Protein AF-A0A5B6TF36-F1 (afdb_monomer_lite)

Radius of gyration: 14.03 Å; chains: 1; bounding box: 32×32×37 Å

Secondary structure (DSSP, 8-state):
-----HHHHHHHS--SS-------TTSSHHHHHHHHHHHHHHHSTT-EEEEEESSHHHHHHTHHHHHHHHHHH-HHHHHHEEEEETTTTEEEETTS-EEEEEE-SSTTGGG----SEEEETT-TT---

Sequence (128 aa):
MFETSVLYEANYNATAQVVVGQGGTSSGKTYNILQVLFTKLSERPRKVCTVLGQDITNLKAGALRDAVEIYDNTAMLQRLIKSYNKSDRIFTFNNGSIMEYKSYDGPQDAKSGKRDYLFVNEATGWST

Structure (mmCIF, N/CA/C/O backbone):
data_AF-A0A5B6TF36-F1
#
_entry.id   AF-A0A5B6TF36-F1
#
loop_
_atom_site.group_PDB
_atom_site.id
_atom_site.type_symbol
_atom_site.label_atom_id
_atom_site.label_alt_id
_atom_site.label_comp_id
_atom_site.label_asym_id
_atom_site.label_entity_id
_atom_site.label_seq_id
_atom_site.pdbx_PDB_ins_code
_atom_site.Cartn_x
_atom_site.Cartn_y
_atom_site.Cartn_z
_atom_site.occupancy
_atom_site.B_iso_or_equiv
_atom_site.auth_seq_id
_atom_site.auth_comp_id
_atom_site.auth_asym_id
_atom_site.auth_atom_id
_atom_site.pdbx_PDB_model_num
ATOM 1 N N . MET A 1 1 ? 2.836 -3.253 -15.409 1.00 68.44 1 MET A N 1
ATOM 2 C CA . MET A 1 1 ? 2.471 -2.239 -14.395 1.00 68.44 1 MET A CA 1
ATOM 3 C C . MET A 1 1 ? 3.716 -1.714 -13.694 1.00 68.44 1 MET A C 1
ATOM 5 O O . MET A 1 1 ? 3.886 -0.507 -13.683 1.00 68.44 1 MET A O 1
ATOM 9 N N . PHE A 1 2 ? 4.592 -2.592 -13.192 1.00 76.94 2 PHE A N 1
ATOM 10 C CA . PHE A 1 2 ? 5.877 -2.243 -12.569 1.00 76.94 2 PHE A CA 1
ATOM 11 C C . PHE A 1 2 ? 7.032 -3.009 -13.235 1.00 76.94 2 PHE A C 1
ATOM 13 O O . PHE A 1 2 ? 6.767 -4.021 -13.885 1.00 76.94 2 PHE A O 1
ATOM 20 N N . GLU A 1 3 ? 8.280 -2.562 -13.057 1.00 70.19 3 GLU A N 1
ATOM 21 C CA . GLU A 1 3 ? 9.448 -3.441 -13.218 1.00 70.19 3 GLU A CA 1
ATOM 22 C C . GLU A 1 3 ? 9.504 -4.383 -12.011 1.00 70.19 3 GLU A C 1
ATOM 24 O O . GLU A 1 3 ? 9.528 -3.937 -10.862 1.00 70.19 3 GLU A O 1
ATOM 29 N N . THR A 1 4 ? 9.430 -5.689 -12.260 1.00 75.00 4 THR A N 1
ATOM 30 C CA . THR A 1 4 ? 9.166 -6.694 -11.224 1.00 75.00 4 THR A CA 1
ATOM 31 C C . THR A 1 4 ? 10.428 -7.458 -10.847 1.00 75.00 4 THR A C 1
ATOM 33 O O . THR A 1 4 ? 11.165 -7.940 -11.705 1.00 75.00 4 THR A O 1
ATOM 36 N N . SER A 1 5 ? 10.662 -7.621 -9.545 1.00 77.94 5 SER A N 1
ATOM 37 C CA . SER A 1 5 ? 11.720 -8.497 -9.035 1.00 77.94 5 SER A CA 1
ATOM 38 C C . SER A 1 5 ? 11.236 -9.948 -8.886 1.00 77.94 5 SER A C 1
ATOM 40 O O . SER A 1 5 ? 10.036 -10.224 -8.872 1.00 77.94 5 SER A O 1
ATOM 42 N N . VAL A 1 6 ? 12.159 -1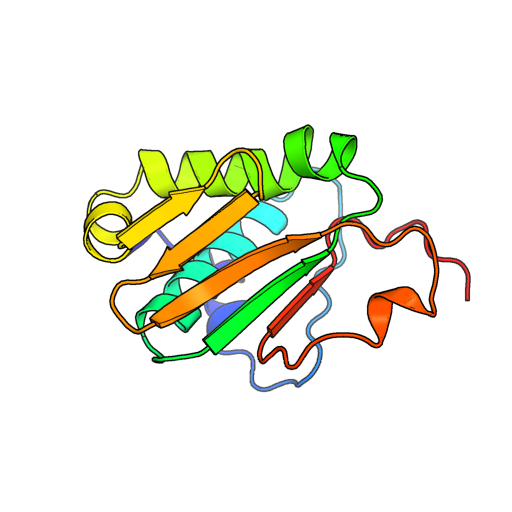0.891 -8.668 1.00 79.56 6 VAL A N 1
ATOM 43 C CA . VAL A 1 6 ? 11.815 -12.290 -8.325 1.00 79.56 6 VAL A CA 1
ATOM 44 C C . VAL A 1 6 ? 10.932 -12.363 -7.067 1.00 79.56 6 VAL A C 1
ATOM 46 O O . VAL A 1 6 ? 10.056 -13.219 -6.962 1.00 79.56 6 VAL A O 1
ATOM 49 N N . LEU A 1 7 ? 11.114 -11.429 -6.125 1.00 79.75 7 LEU A N 1
ATOM 50 C CA . LEU A 1 7 ? 10.290 -11.332 -4.919 1.00 79.75 7 LEU A CA 1
ATOM 51 C C . LEU A 1 7 ? 8.870 -10.853 -5.229 1.00 79.75 7 LEU A C 1
ATOM 53 O O . LEU A 1 7 ? 7.928 -11.312 -4.582 1.00 79.75 7 LEU A O 1
ATOM 57 N N . TYR A 1 8 ? 8.701 -9.955 -6.201 1.00 81.81 8 TYR A N 1
ATOM 58 C CA . TYR A 1 8 ? 7.377 -9.534 -6.655 1.00 81.81 8 TYR A CA 1
ATOM 59 C C . TYR A 1 8 ? 6.599 -10.739 -7.196 1.00 81.81 8 TYR A C 1
ATOM 61 O O . TYR A 1 8 ? 5.497 -11.016 -6.725 1.00 81.81 8 TYR A O 1
ATOM 69 N N . GLU A 1 9 ? 7.200 -11.502 -8.112 1.00 79.19 9 GLU A N 1
ATOM 70 C CA . GLU A 1 9 ? 6.558 -12.669 -8.731 1.00 79.19 9 GLU A CA 1
ATOM 71 C C . GLU A 1 9 ? 6.198 -13.745 -7.703 1.00 79.19 9 GLU A C 1
ATOM 73 O O . GLU A 1 9 ? 5.086 -14.275 -7.715 1.00 79.19 9 GLU A O 1
ATOM 78 N N . ALA A 1 10 ? 7.100 -14.033 -6.761 1.00 80.56 10 ALA A N 1
ATOM 79 C CA . ALA A 1 10 ? 6.846 -15.005 -5.702 1.00 80.56 10 ALA A CA 1
ATOM 80 C C . ALA A 1 10 ? 5.648 -14.608 -4.820 1.00 80.56 10 ALA A C 1
ATOM 82 O O . ALA A 1 10 ? 4.804 -15.447 -4.511 1.00 80.56 10 ALA A O 1
ATOM 83 N N . ASN A 1 11 ? 5.537 -13.329 -4.444 1.00 80.69 11 ASN A N 1
ATOM 84 C CA . ASN A 1 11 ? 4.430 -12.838 -3.616 1.00 80.69 11 ASN A CA 1
ATOM 85 C C . ASN A 1 11 ? 3.121 -12.697 -4.405 1.00 80.69 11 ASN A C 1
ATOM 87 O O . ASN A 1 11 ? 2.038 -12.947 -3.870 1.00 80.69 11 ASN A O 1
ATOM 91 N N . TYR A 1 12 ? 3.192 -12.304 -5.677 1.00 81.25 12 TYR A N 1
ATOM 92 C CA . TYR A 1 12 ? 2.014 -12.200 -6.532 1.00 81.25 12 TYR A CA 1
ATOM 93 C C . TYR A 1 12 ? 1.365 -13.573 -6.745 1.00 81.25 12 TYR A C 1
ATOM 95 O O . TYR A 1 12 ? 0.151 -13.708 -6.547 1.00 81.25 12 TYR A O 1
ATOM 103 N N . ASN A 1 13 ? 2.183 -14.587 -7.042 1.00 82.25 13 ASN A N 1
ATOM 104 C CA . ASN A 1 13 ? 1.751 -15.961 -7.309 1.00 82.25 13 ASN A CA 1
ATOM 105 C C . ASN A 1 13 ? 1.548 -16.811 -6.043 1.00 82.25 13 ASN A C 1
ATOM 107 O O . ASN A 1 13 ? 1.101 -17.954 -6.141 1.00 82.25 13 ASN A O 1
ATOM 111 N N . ALA A 1 14 ? 1.851 -16.281 -4.855 1.00 81.31 14 ALA A N 1
ATOM 112 C CA . ALA A 1 14 ? 1.648 -17.004 -3.609 1.00 81.31 14 ALA A CA 1
ATOM 113 C C . ALA A 1 14 ? 0.169 -17.381 -3.417 1.00 81.31 14 ALA A C 1
ATOM 115 O O . ALA A 1 14 ? -0.727 -16.532 -3.441 1.00 81.31 14 ALA A O 1
ATOM 116 N N . THR A 1 15 ? -0.067 -18.672 -3.189 1.00 78.62 15 THR A N 1
ATOM 117 C CA . THR A 1 15 ? -1.383 -19.250 -2.874 1.00 78.62 15 THR A CA 1
ATOM 118 C C . THR A 1 15 ? -1.577 -19.483 -1.376 1.00 78.62 15 THR A C 1
ATOM 120 O O . THR A 1 15 ? -2.687 -19.778 -0.933 1.00 78.62 15 THR A O 1
ATOM 123 N N . ALA A 1 16 ? -0.507 -19.343 -0.587 1.00 76.75 16 ALA A N 1
ATOM 124 C CA . ALA A 1 16 ? -0.551 -19.470 0.861 1.00 76.75 16 ALA A CA 1
ATOM 125 C C . ALA A 1 16 ? -1.407 -18.358 1.488 1.00 76.75 16 ALA A C 1
ATOM 127 O O . ALA A 1 16 ? -1.360 -17.204 1.065 1.00 76.75 16 ALA A O 1
ATOM 128 N N . GLN A 1 17 ? -2.158 -18.702 2.539 1.00 70.69 17 GLN A N 1
ATOM 129 C CA . GLN A 1 17 ? -2.960 -17.729 3.294 1.00 70.69 17 GLN A CA 1
ATOM 130 C C . GLN A 1 17 ? -2.097 -16.728 4.070 1.00 70.69 17 GLN A C 1
ATOM 132 O O . GLN A 1 17 ? -2.515 -15.596 4.297 1.00 70.69 17 GLN A O 1
ATOM 137 N N . VAL A 1 18 ? -0.896 -17.148 4.474 1.00 78.12 18 VAL A N 1
ATOM 138 C CA . VAL A 1 18 ? 0.080 -16.320 5.180 1.00 78.12 18 VAL A CA 1
ATOM 139 C C . VAL A 1 18 ? 1.417 -16.461 4.470 1.00 78.12 18 VAL A C 1
ATOM 141 O O . VAL A 1 18 ? 1.916 -17.571 4.292 1.00 78.12 18 VAL A O 1
ATOM 144 N N . VAL A 1 19 ? 1.994 -15.329 4.072 1.00 77.69 19 VAL A N 1
ATOM 145 C CA . VAL A 1 19 ? 3.326 -15.253 3.468 1.00 77.69 19 VAL A CA 1
ATOM 146 C C . VAL A 1 19 ? 4.196 -14.401 4.376 1.00 77.69 19 VAL A C 1
ATOM 148 O O . VAL A 1 19 ? 3.855 -13.258 4.675 1.00 77.69 19 VAL A O 1
ATOM 151 N N . VAL A 1 20 ? 5.312 -14.966 4.832 1.00 74.62 20 VAL A N 1
ATOM 152 C CA . VAL A 1 20 ? 6.244 -14.283 5.731 1.00 74.62 20 VAL A CA 1
ATOM 153 C C . VAL A 1 20 ? 7.534 -13.987 4.977 1.00 74.62 20 VAL A C 1
ATOM 155 O O . VAL A 1 20 ? 8.287 -14.891 4.627 1.00 74.62 20 VAL A O 1
ATOM 158 N N . GLY A 1 21 ? 7.808 -12.705 4.742 1.00 66.81 21 GLY A N 1
ATOM 159 C CA . GLY A 1 21 ? 9.056 -12.245 4.135 1.00 66.81 21 GLY A CA 1
ATOM 160 C C . GLY A 1 21 ? 10.097 -11.851 5.183 1.00 66.81 21 GLY A C 1
ATOM 161 O O . GLY A 1 21 ? 10.287 -10.663 5.422 1.00 66.81 21 GLY A O 1
ATOM 162 N N . GLN A 1 22 ? 10.801 -12.808 5.797 1.00 64.31 22 GLN A N 1
ATOM 163 C CA . GLN A 1 22 ? 11.880 -12.505 6.755 1.00 64.31 22 GLN A CA 1
ATOM 164 C C . GLN A 1 22 ? 13.223 -12.220 6.066 1.00 64.31 22 GLN A C 1
ATOM 166 O O . GLN A 1 22 ? 13.573 -12.825 5.053 1.00 64.31 22 GLN A O 1
ATOM 171 N N . GLY A 1 23 ? 13.979 -11.246 6.576 1.00 63.06 23 GLY A N 1
ATOM 172 C CA . GLY A 1 23 ? 15.388 -10.983 6.242 1.00 63.06 23 GLY A CA 1
ATOM 173 C C . GLY A 1 23 ? 15.787 -9.532 6.527 1.00 63.06 23 GLY A C 1
ATOM 174 O O . GLY A 1 23 ? 14.966 -8.769 7.018 1.00 63.06 23 GLY A O 1
ATOM 175 N N . GLY A 1 24 ? 17.036 -9.168 6.230 1.00 54.75 24 GLY A N 1
ATOM 176 C CA . GLY A 1 24 ? 17.637 -7.909 6.687 1.00 54.75 24 GLY A CA 1
ATOM 177 C C . GLY A 1 24 ? 16.914 -6.626 6.253 1.00 54.75 24 GLY A C 1
ATOM 178 O O . GLY A 1 24 ? 16.331 -6.550 5.161 1.00 54.75 24 GLY A O 1
ATOM 179 N N . THR A 1 25 ? 16.999 -5.616 7.122 1.00 52.31 25 THR A N 1
ATOM 180 C CA . THR A 1 25 ? 16.594 -4.224 6.890 1.0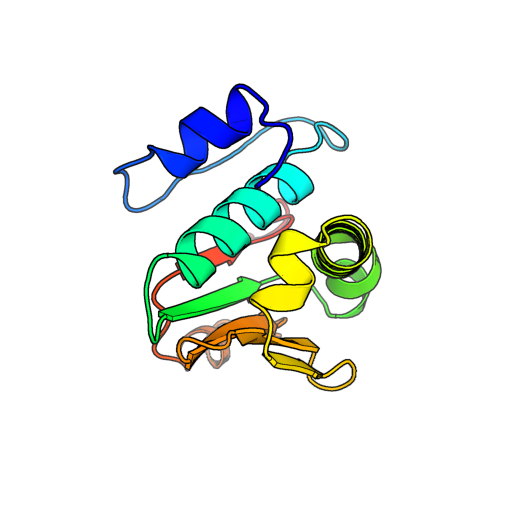0 52.31 25 THR A CA 1
ATOM 181 C C . THR A 1 25 ? 17.252 -3.722 5.598 1.00 52.31 25 THR A C 1
ATOM 183 O O . THR A 1 25 ? 18.451 -3.911 5.424 1.00 52.31 25 THR A O 1
ATOM 186 N N . SER A 1 26 ? 16.489 -3.104 4.685 1.00 53.31 26 SER A N 1
ATOM 187 C CA . SER A 1 26 ? 16.951 -2.586 3.371 1.00 53.31 26 SER A CA 1
ATOM 188 C C . SER A 1 26 ? 16.948 -3.550 2.163 1.00 53.31 26 SER A C 1
ATOM 190 O O . SER A 1 26 ? 17.523 -3.260 1.121 1.00 53.31 26 SER A O 1
ATOM 192 N N . SER A 1 27 ? 16.247 -4.685 2.226 1.00 59.25 27 SER A N 1
ATOM 193 C CA . SER A 1 27 ? 16.129 -5.611 1.075 1.00 59.25 27 SER A CA 1
ATOM 194 C C . SER A 1 27 ? 15.006 -5.271 0.070 1.00 59.25 27 SER A C 1
ATOM 196 O O . SER A 1 27 ? 14.659 -6.103 -0.766 1.00 59.25 27 SER A O 1
ATOM 198 N N . GLY A 1 28 ? 14.390 -4.082 0.152 1.00 73.06 28 GLY A N 1
ATOM 199 C CA . GLY A 1 28 ? 13.321 -3.645 -0.767 1.00 73.06 28 GLY A CA 1
ATOM 200 C C . GLY A 1 28 ? 12.005 -4.434 -0.660 1.00 73.06 28 GLY A C 1
ATOM 201 O O . GLY A 1 28 ? 11.148 -4.350 -1.539 1.00 73.06 28 GLY A O 1
ATOM 202 N N . LYS A 1 29 ? 11.827 -5.231 0.399 1.00 82.00 29 LYS A N 1
ATOM 203 C CA . LYS A 1 29 ? 10.679 -6.141 0.554 1.00 82.00 29 LYS A CA 1
ATOM 204 C C . LYS A 1 29 ? 9.358 -5.410 0.735 1.00 82.00 29 LYS A C 1
ATOM 206 O O . LYS A 1 29 ? 8.398 -5.757 0.057 1.00 82.00 29 LYS A O 1
ATOM 211 N N . THR A 1 30 ? 9.322 -4.400 1.606 1.00 86.25 30 THR A N 1
ATOM 212 C CA . THR A 1 30 ? 8.129 -3.570 1.836 1.00 86.25 30 THR A CA 1
ATOM 213 C C . THR A 1 30 ? 7.655 -2.949 0.527 1.00 86.25 30 THR A C 1
ATOM 215 O O . THR A 1 30 ? 6.505 -3.149 0.144 1.00 86.25 30 THR A O 1
ATOM 218 N N . TYR A 1 31 ? 8.567 -2.330 -0.224 1.00 88.88 31 TYR A N 1
ATOM 219 C CA . TYR A 1 31 ? 8.291 -1.768 -1.545 1.00 88.88 31 TYR A CA 1
ATOM 220 C C . TYR A 1 31 ? 7.698 -2.803 -2.518 1.00 88.88 31 TYR A C 1
ATOM 222 O O . TYR A 1 31 ? 6.639 -2.575 -3.102 1.00 88.88 31 TYR A O 1
ATOM 230 N N . ASN A 1 32 ? 8.316 -3.985 -2.639 1.00 88.62 32 ASN A N 1
ATOM 231 C CA . ASN A 1 32 ? 7.813 -5.053 -3.515 1.00 88.62 32 ASN A CA 1
ATOM 232 C C . ASN A 1 32 ? 6.429 -5.569 -3.084 1.00 88.62 32 ASN A C 1
ATOM 234 O O . ASN A 1 32 ? 5.558 -5.779 -3.927 1.00 88.62 32 ASN A O 1
ATOM 238 N N . ILE A 1 33 ? 6.197 -5.767 -1.783 1.00 90.06 33 ILE A N 1
ATOM 239 C CA . ILE A 1 33 ? 4.895 -6.212 -1.265 1.00 90.06 33 ILE A CA 1
ATOM 240 C C . ILE A 1 33 ? 3.822 -5.161 -1.566 1.00 90.06 33 ILE A C 1
ATOM 242 O O . ILE A 1 33 ? 2.735 -5.513 -2.021 1.00 90.06 33 ILE A O 1
ATOM 246 N N . LEU A 1 34 ? 4.128 -3.874 -1.385 1.00 92.81 34 LEU A N 1
ATOM 247 C CA . LEU A 1 34 ? 3.212 -2.783 -1.721 1.00 92.81 34 LEU A CA 1
ATOM 248 C C . LEU A 1 34 ? 2.858 -2.781 -3.212 1.00 92.81 34 LEU A C 1
ATOM 250 O O . LEU A 1 34 ? 1.676 -2.686 -3.541 1.00 92.81 34 LEU A O 1
ATOM 254 N N . GLN A 1 35 ? 3.833 -2.972 -4.107 1.00 92.88 35 GLN A N 1
ATOM 255 C CA . GLN A 1 35 ? 3.568 -3.126 -5.543 1.00 92.88 35 GLN A CA 1
ATOM 256 C C . GLN A 1 35 ? 2.609 -4.295 -5.819 1.00 92.88 35 GLN A C 1
ATOM 258 O O . GLN A 1 35 ? 1.631 -4.129 -6.548 1.00 92.88 35 GLN A O 1
ATOM 263 N N . VAL A 1 36 ? 2.832 -5.463 -5.204 1.00 92.00 36 VAL A N 1
ATOM 264 C CA . VAL A 1 36 ? 1.941 -6.630 -5.358 1.00 92.00 36 VAL A CA 1
ATOM 265 C C . VAL A 1 36 ? 0.522 -6.315 -4.883 1.00 92.00 36 VAL A C 1
ATOM 267 O O . VAL A 1 36 ? -0.449 -6.688 -5.546 1.00 92.00 36 VAL A O 1
ATOM 270 N N . LEU A 1 37 ? 0.378 -5.615 -3.757 1.00 93.56 37 LEU A N 1
ATOM 271 C CA . LEU A 1 37 ? -0.929 -5.233 -3.227 1.00 93.56 37 LEU A CA 1
ATOM 272 C C . LEU A 1 37 ? -1.637 -4.225 -4.142 1.00 93.56 37 LEU A C 1
ATOM 274 O O . LEU A 1 37 ? -2.820 -4.411 -4.429 1.00 93.56 37 LEU A O 1
ATOM 278 N N . PHE A 1 38 ? -0.931 -3.218 -4.667 1.00 95.19 38 PHE A N 1
ATOM 279 C CA . PHE A 1 38 ? -1.480 -2.294 -5.667 1.00 95.19 38 PHE A CA 1
ATOM 280 C C . PHE A 1 38 ? -1.995 -3.035 -6.903 1.00 95.19 38 PHE A C 1
ATOM 282 O O . PHE A 1 38 ? -3.110 -2.762 -7.361 1.00 95.19 38 PHE A O 1
ATOM 289 N N . THR A 1 39 ? -1.238 -4.011 -7.408 1.00 93.75 39 THR A N 1
ATOM 290 C CA . THR A 1 39 ? -1.665 -4.849 -8.534 1.00 93.75 39 THR A CA 1
ATOM 291 C C . THR A 1 39 ? -2.918 -5.649 -8.183 1.00 93.75 39 THR A C 1
ATOM 293 O O . THR A 1 39 ? -3.930 -5.544 -8.879 1.00 93.75 39 THR A O 1
ATOM 296 N N . LYS A 1 40 ? -2.914 -6.393 -7.067 1.00 92.94 40 LYS A N 1
ATOM 297 C CA . LYS A 1 40 ? -4.056 -7.241 -6.677 1.00 92.94 40 LYS A CA 1
ATOM 298 C C . LYS A 1 40 ? -5.337 -6.432 -6.474 1.00 92.94 40 LYS A C 1
ATOM 300 O O . LYS A 1 40 ? -6.402 -6.893 -6.889 1.00 92.94 40 LYS A O 1
ATOM 305 N N . LEU A 1 41 ? -5.240 -5.247 -5.867 1.00 94.81 41 LEU A N 1
ATOM 306 C CA . LEU A 1 41 ? -6.378 -4.347 -5.652 1.00 94.81 41 LEU A CA 1
ATOM 307 C C . LEU A 1 41 ? -6.869 -3.688 -6.939 1.00 94.81 41 LEU A C 1
ATOM 309 O O . LEU A 1 41 ? -8.062 -3.420 -7.048 1.00 94.81 41 LEU A O 1
ATOM 313 N N . SER A 1 42 ? -5.988 -3.461 -7.913 1.00 93.81 42 SER A N 1
ATOM 314 C CA . SER A 1 42 ? -6.368 -2.942 -9.232 1.00 93.81 42 SER A CA 1
ATOM 315 C C . SER A 1 42 ? -7.101 -3.989 -10.076 1.00 93.81 42 SER A C 1
ATOM 317 O O . SER A 1 42 ? -8.058 -3.661 -10.774 1.00 93.81 42 SER A O 1
ATOM 319 N N . GLU A 1 43 ? -6.692 -5.256 -9.990 1.00 93.38 43 GLU A N 1
ATOM 320 C CA . GLU A 1 43 ? -7.280 -6.370 -10.751 1.00 93.38 43 GLU A CA 1
ATOM 321 C C . GLU A 1 43 ? -8.618 -6.859 -10.188 1.00 93.38 43 GLU A C 1
ATOM 323 O O . GLU A 1 43 ? -9.481 -7.322 -10.934 1.00 93.38 43 GLU A O 1
ATOM 328 N N . ARG A 1 44 ? -8.789 -6.809 -8.862 1.00 92.00 44 ARG A N 1
ATOM 329 C CA . ARG A 1 44 ? -9.951 -7.382 -8.171 1.00 92.00 44 ARG A CA 1
ATOM 330 C C . ARG A 1 44 ? -10.819 -6.258 -7.609 1.00 92.00 44 ARG A C 1
ATOM 332 O O . ARG A 1 44 ? -10.325 -5.503 -6.777 1.00 92.00 44 ARG A O 1
ATOM 339 N N . PRO A 1 45 ? -12.095 -6.142 -8.015 1.00 93.00 45 PRO A N 1
ATOM 340 C CA . PRO A 1 45 ? -12.961 -5.062 -7.556 1.00 93.00 45 PRO A CA 1
ATOM 341 C C . PRO A 1 45 ? -13.407 -5.255 -6.103 1.00 93.00 45 PRO A C 1
ATOM 343 O O . PRO A 1 45 ? -13.603 -6.386 -5.650 1.00 93.00 45 PRO A O 1
ATOM 346 N N . ARG A 1 46 ? -13.673 -4.134 -5.419 1.00 93.38 46 ARG A N 1
ATOM 347 C CA . ARG A 1 46 ? -14.268 -4.077 -4.068 1.00 93.38 46 ARG A CA 1
ATOM 348 C C . ARG A 1 46 ? -13.491 -4.871 -3.010 1.00 93.38 46 ARG A C 1
ATOM 350 O O . ARG A 1 46 ? -14.093 -5.534 -2.167 1.00 93.38 46 ARG A O 1
ATOM 357 N N . LYS A 1 47 ? -12.161 -4.821 -3.072 1.00 95.12 47 LYS A N 1
ATOM 358 C CA . LYS A 1 47 ? -11.260 -5.444 -2.098 1.00 95.12 47 LYS A CA 1
ATOM 359 C C . LYS A 1 47 ? -10.744 -4.441 -1.087 1.00 95.12 47 LYS A C 1
ATOM 361 O O . LYS A 1 47 ? -10.434 -3.311 -1.448 1.00 95.12 47 LYS A O 1
ATOM 366 N N . VAL A 1 48 ? -10.615 -4.866 0.164 1.00 94.25 48 VAL A N 1
ATOM 367 C CA . VAL A 1 48 ? -10.051 -4.040 1.237 1.00 94.25 48 VAL A CA 1
ATOM 368 C C . VAL A 1 48 ? -8.709 -4.619 1.666 1.00 94.25 48 VAL A C 1
ATOM 370 O O . VAL A 1 48 ? -8.624 -5.777 2.079 1.00 94.25 48 VAL A O 1
ATOM 373 N N . CYS A 1 49 ? -7.658 -3.812 1.573 1.00 94.69 49 CYS A N 1
ATOM 374 C CA . CYS A 1 49 ? -6.332 -4.129 2.083 1.00 94.69 49 CYS A CA 1
ATOM 375 C C . CYS A 1 49 ? -5.980 -3.201 3.239 1.00 94.69 49 CYS A C 1
ATOM 377 O O . CYS A 1 49 ? -6.005 -1.981 3.080 1.00 94.69 49 CYS A O 1
ATOM 379 N N . THR A 1 50 ? -5.567 -3.781 4.361 1.00 93.44 50 THR A N 1
ATOM 380 C CA . THR A 1 50 ? -5.039 -3.028 5.499 1.00 93.44 50 THR A CA 1
ATOM 381 C C . THR A 1 50 ? -3.529 -3.224 5.581 1.00 93.44 50 THR A C 1
ATOM 383 O O . THR A 1 50 ? -3.051 -4.351 5.725 1.00 93.44 50 THR A O 1
ATOM 386 N N . VAL A 1 51 ? -2.782 -2.125 5.501 1.00 92.88 51 VAL A N 1
ATOM 387 C CA . VAL A 1 51 ? -1.355 -2.069 5.824 1.00 92.88 51 VAL A CA 1
ATOM 388 C C . VAL A 1 51 ? -1.229 -1.640 7.281 1.00 92.88 51 VAL A C 1
ATOM 390 O O . VAL A 1 51 ? -1.548 -0.507 7.642 1.00 92.88 51 VAL A O 1
ATOM 393 N N . LEU A 1 52 ? -0.809 -2.577 8.119 1.00 90.31 52 LEU A N 1
ATOM 394 C CA . LEU A 1 52 ? -0.640 -2.403 9.551 1.00 90.31 52 LEU A CA 1
ATOM 395 C C . LEU A 1 52 ? 0.829 -2.112 9.860 1.00 90.31 52 LEU A C 1
ATOM 397 O O . LEU A 1 52 ? 1.699 -2.866 9.435 1.00 90.31 52 LEU A O 1
ATOM 401 N N . GLY A 1 53 ? 1.105 -1.041 10.596 1.00 88.19 53 GLY A N 1
ATOM 402 C CA . GLY A 1 53 ? 2.440 -0.746 11.126 1.00 88.19 53 GLY A CA 1
ATOM 403 C C . GLY A 1 53 ? 2.416 -0.570 12.639 1.00 88.19 53 GLY A C 1
ATOM 404 O O . GLY A 1 53 ? 1.341 -0.470 13.231 1.00 88.19 53 GLY A O 1
ATOM 405 N N . GLN A 1 54 ? 3.603 -0.535 13.248 1.00 84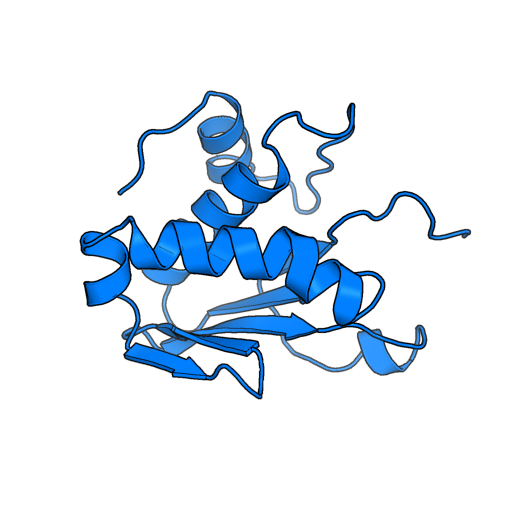.44 54 GLN A N 1
ATOM 406 C CA . GLN A 1 54 ? 3.764 -0.398 14.699 1.00 84.44 54 GLN A CA 1
ATOM 407 C C . GLN A 1 54 ? 3.125 0.890 15.229 1.00 84.44 54 GLN A C 1
ATOM 409 O O . GLN A 1 54 ? 2.368 0.854 16.191 1.00 84.44 54 GLN A O 1
ATOM 414 N N . ASP A 1 55 ? 3.394 2.014 14.569 1.00 87.19 55 ASP A N 1
ATOM 415 C CA . ASP A 1 55 ? 2.801 3.309 14.878 1.00 87.19 55 ASP A CA 1
ATOM 416 C C . ASP A 1 55 ? 2.671 4.165 13.604 1.00 87.19 55 ASP A C 1
ATOM 418 O O . ASP A 1 55 ? 3.194 3.837 12.531 1.00 87.19 55 ASP A O 1
ATOM 422 N N . ILE A 1 56 ? 1.945 5.280 13.707 1.00 88.12 56 ILE A N 1
ATOM 423 C CA . ILE A 1 56 ? 1.720 6.197 12.581 1.00 88.12 56 ILE A CA 1
ATOM 424 C C . ILE A 1 56 ? 3.022 6.839 12.080 1.00 88.12 56 ILE A C 1
ATOM 426 O O . ILE A 1 56 ? 3.128 7.145 10.889 1.00 88.12 56 ILE A O 1
ATOM 430 N N . THR A 1 57 ? 4.007 7.061 12.948 1.00 87.94 57 THR A N 1
ATOM 431 C CA . THR A 1 57 ? 5.292 7.674 12.584 1.00 87.94 57 THR A CA 1
ATOM 432 C C . THR A 1 57 ? 6.116 6.716 11.726 1.00 87.94 57 THR A C 1
ATOM 434 O O . THR A 1 57 ? 6.580 7.111 10.655 1.00 87.94 57 THR A O 1
ATOM 437 N N . ASN A 1 58 ? 6.216 5.447 12.125 1.00 86.00 58 ASN A N 1
ATOM 438 C CA . ASN A 1 58 ? 6.869 4.383 11.368 1.00 86.00 58 ASN A CA 1
ATOM 439 C C . ASN A 1 58 ? 6.168 4.147 10.024 1.00 86.00 58 ASN A C 1
ATOM 441 O O . ASN A 1 58 ? 6.828 4.103 8.987 1.00 86.00 58 ASN A O 1
ATOM 445 N N . LEU A 1 59 ? 4.830 4.121 10.002 1.00 89.44 59 LEU A N 1
ATOM 446 C CA . LEU A 1 59 ? 4.075 4.027 8.749 1.00 89.44 59 LEU A CA 1
ATOM 447 C C . LEU A 1 59 ? 4.398 5.171 7.791 1.00 89.44 59 LEU A C 1
ATOM 449 O O . LE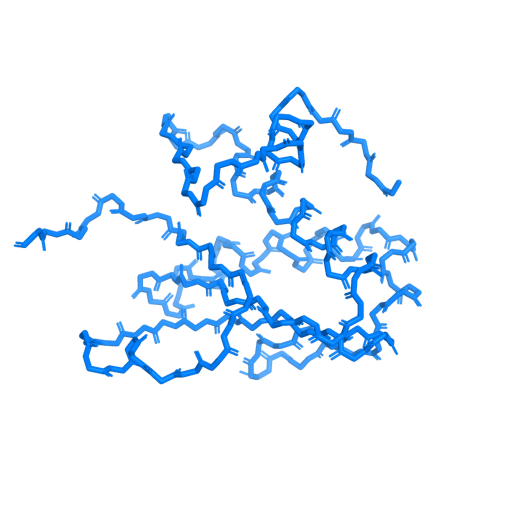U A 1 59 ? 4.640 4.924 6.613 1.00 89.44 59 LEU A O 1
ATOM 453 N N . LYS A 1 60 ? 4.415 6.415 8.285 1.00 89.06 60 LYS A N 1
ATOM 454 C CA . LYS A 1 60 ? 4.739 7.599 7.476 1.00 89.06 60 LYS A CA 1
ATOM 455 C C . LYS A 1 60 ? 6.171 7.577 6.951 1.00 89.06 60 LYS A C 1
ATOM 457 O O . LYS A 1 60 ? 6.391 8.066 5.849 1.00 89.06 60 LYS A O 1
ATOM 462 N N . ALA A 1 61 ? 7.120 7.063 7.729 1.00 87.31 61 ALA A N 1
ATOM 463 C CA . ALA A 1 61 ? 8.528 7.009 7.346 1.00 87.31 61 ALA A CA 1
ATOM 464 C C . ALA A 1 61 ? 8.852 5.839 6.402 1.00 87.31 61 ALA A C 1
ATOM 466 O O . ALA A 1 61 ? 9.734 5.990 5.560 1.00 87.31 61 ALA A O 1
ATOM 467 N N . GLY A 1 62 ? 8.138 4.717 6.534 1.00 88.62 62 GLY A N 1
ATOM 468 C CA . GLY A 1 62 ? 8.326 3.498 5.748 1.00 88.62 62 GLY A CA 1
ATOM 469 C C . GLY A 1 62 ? 7.187 3.259 4.760 1.00 88.62 62 GLY A C 1
ATOM 470 O O . GLY A 1 62 ? 7.110 3.899 3.715 1.00 88.62 62 GLY A O 1
ATOM 471 N N . ALA A 1 63 ? 6.274 2.341 5.094 1.00 91.56 63 ALA A N 1
ATOM 472 C CA . ALA A 1 63 ? 5.324 1.774 4.132 1.00 91.56 63 ALA A CA 1
ATOM 473 C C . ALA A 1 63 ? 4.438 2.802 3.398 1.00 91.56 63 ALA A C 1
ATOM 475 O O . ALA A 1 63 ? 4.106 2.603 2.231 1.00 91.56 63 ALA A O 1
ATOM 476 N N . LEU A 1 64 ? 4.030 3.895 4.050 1.00 93.00 64 LEU A N 1
ATOM 477 C CA . LEU A 1 64 ? 3.236 4.939 3.397 1.00 93.00 64 LEU A CA 1
ATOM 478 C C . LEU A 1 64 ? 4.086 5.791 2.452 1.00 93.00 64 LEU A C 1
ATOM 480 O O . LEU A 1 64 ? 3.604 6.164 1.385 1.00 93.00 64 LEU A O 1
ATOM 484 N N . ARG A 1 65 ? 5.332 6.099 2.830 1.00 92.31 65 ARG A N 1
ATOM 485 C CA . ARG A 1 65 ? 6.267 6.834 1.973 1.00 92.31 65 ARG A CA 1
ATOM 486 C C . ARG A 1 65 ? 6.546 6.048 0.700 1.00 92.31 65 ARG A C 1
ATOM 488 O O . ARG A 1 65 ? 6.359 6.593 -0.383 1.00 92.31 65 ARG A O 1
ATOM 495 N N . ASP A 1 66 ? 6.876 4.768 0.847 1.00 93.25 66 ASP A N 1
ATOM 496 C CA . ASP A 1 66 ? 7.109 3.857 -0.275 1.00 93.25 66 ASP A CA 1
ATOM 497 C C . ASP A 1 66 ? 5.873 3.767 -1.179 1.00 93.25 66 ASP A C 1
ATOM 499 O O . ASP A 1 66 ? 5.977 3.812 -2.400 1.00 93.25 66 ASP A O 1
ATOM 503 N N . ALA A 1 67 ? 4.674 3.684 -0.598 1.00 94.75 67 ALA A N 1
ATOM 504 C CA . ALA A 1 67 ? 3.441 3.594 -1.372 1.00 94.75 67 ALA A CA 1
ATOM 505 C C . ALA A 1 67 ? 3.116 4.865 -2.163 1.00 94.75 67 ALA A C 1
ATOM 507 O O . ALA A 1 67 ? 2.673 4.773 -3.308 1.00 94.75 67 ALA A O 1
ATOM 508 N N . VAL A 1 68 ? 3.334 6.040 -1.565 1.00 94.81 68 VAL A N 1
ATOM 509 C CA . VAL A 1 68 ? 3.194 7.324 -2.263 1.00 94.81 68 VAL A CA 1
ATOM 510 C C . VAL A 1 68 ? 4.227 7.426 -3.382 1.00 94.81 68 VAL A C 1
ATOM 512 O O . VAL A 1 68 ? 3.871 7.814 -4.487 1.00 94.81 68 VAL A O 1
ATOM 515 N N . GLU A 1 69 ? 5.465 6.998 -3.145 1.00 94.44 69 GLU A N 1
ATOM 516 C CA . GLU A 1 69 ? 6.507 6.970 -4.172 1.00 94.44 69 GLU A CA 1
ATOM 517 C C . GLU A 1 69 ? 6.154 6.029 -5.337 1.00 94.44 69 GLU A C 1
ATOM 519 O O . GLU A 1 69 ? 6.278 6.416 -6.499 1.00 94.44 69 GLU A O 1
ATOM 524 N N . ILE A 1 70 ? 5.659 4.816 -5.059 1.00 94.31 70 ILE A N 1
ATOM 525 C CA . ILE A 1 70 ? 5.167 3.880 -6.087 1.00 94.31 70 ILE A CA 1
ATOM 526 C C . ILE A 1 70 ? 4.045 4.527 -6.905 1.00 94.31 70 ILE A C 1
ATOM 528 O O . ILE A 1 70 ? 4.030 4.428 -8.135 1.00 94.31 70 ILE A O 1
ATOM 532 N N . TYR A 1 71 ? 3.101 5.180 -6.227 1.00 94.94 71 TYR A N 1
ATOM 533 C CA . TYR A 1 71 ? 1.982 5.874 -6.852 1.00 94.94 71 TYR A CA 1
ATOM 534 C C . TYR A 1 71 ? 2.430 7.028 -7.752 1.00 94.94 71 TYR A C 1
ATOM 536 O O . TYR A 1 71 ? 2.030 7.087 -8.917 1.00 94.94 71 TYR A O 1
ATOM 544 N N . ASP A 1 72 ? 3.282 7.914 -7.245 1.00 94.31 72 ASP A N 1
ATOM 545 C CA . ASP A 1 72 ? 3.740 9.103 -7.961 1.00 94.31 72 ASP A CA 1
ATOM 546 C C . ASP A 1 72 ? 4.600 8.735 -9.181 1.00 94.31 72 ASP A C 1
ATOM 548 O O . ASP A 1 72 ? 4.502 9.387 -10.222 1.00 94.31 72 ASP A O 1
ATOM 552 N N . ASN A 1 73 ? 5.362 7.640 -9.102 1.00 94.06 73 ASN A N 1
ATOM 553 C CA . ASN A 1 73 ? 6.221 7.171 -10.193 1.00 94.06 73 ASN A CA 1
ATOM 554 C C . ASN A 1 73 ? 5.518 6.252 -11.208 1.00 94.06 73 ASN A C 1
ATOM 556 O O . ASN A 1 73 ? 6.106 5.914 -12.236 1.00 94.06 73 ASN A O 1
ATOM 560 N N . THR A 1 74 ? 4.264 5.846 -10.973 1.00 93.69 74 THR A N 1
ATOM 561 C CA . THR A 1 74 ? 3.565 4.888 -11.847 1.00 93.69 74 THR A CA 1
ATOM 562 C C . THR A 1 74 ? 2.332 5.508 -12.498 1.00 93.69 74 THR A C 1
ATOM 564 O O . THR A 1 74 ? 1.217 5.423 -11.981 1.00 93.69 74 THR A O 1
ATOM 567 N N . ALA A 1 75 ? 2.493 6.035 -13.715 1.00 93.75 75 ALA A N 1
ATOM 568 C CA . ALA A 1 75 ? 1.403 6.654 -14.480 1.00 93.75 75 ALA A CA 1
ATOM 569 C C . ALA A 1 75 ? 0.179 5.732 -14.676 1.00 93.75 75 ALA A C 1
ATOM 571 O O . ALA A 1 75 ? -0.963 6.188 -14.688 1.00 93.75 75 ALA A O 1
ATOM 572 N N . MET A 1 76 ? 0.392 4.417 -14.812 1.00 93.25 76 MET A N 1
ATOM 573 C CA . MET A 1 76 ? -0.709 3.448 -14.898 1.00 93.25 76 MET A CA 1
ATOM 574 C C . MET A 1 76 ? -1.502 3.365 -13.589 1.00 93.25 76 MET A C 1
ATOM 576 O O . MET A 1 76 ? -2.728 3.296 -13.622 1.00 93.25 76 MET A O 1
ATOM 580 N N . LEU A 1 77 ? -0.818 3.398 -12.444 1.00 92.94 77 LEU A N 1
ATOM 581 C CA . LEU A 1 77 ? -1.449 3.324 -11.131 1.00 92.94 77 LEU A CA 1
ATOM 582 C C . LEU A 1 77 ? -2.253 4.596 -10.839 1.00 92.94 77 LEU A C 1
ATOM 584 O O . LEU A 1 77 ? -3.377 4.504 -10.353 1.00 92.94 77 LEU A O 1
ATOM 588 N N . GLN A 1 78 ? -1.745 5.760 -11.252 1.00 94.69 78 GLN A N 1
ATOM 589 C CA . GLN A 1 78 ? -2.475 7.032 -11.186 1.00 94.69 78 GLN A CA 1
ATOM 590 C C . GLN A 1 78 ? -3.815 6.996 -11.923 1.00 94.69 78 GLN A C 1
ATOM 592 O O . GLN A 1 78 ? -4.792 7.567 -11.455 1.00 94.69 78 GLN A O 1
ATOM 597 N N . ARG A 1 79 ? -3.899 6.279 -13.049 1.00 95.31 79 ARG A N 1
ATOM 598 C CA . ARG A 1 79 ? -5.159 6.108 -13.797 1.00 95.31 79 ARG A CA 1
ATOM 599 C C . ARG A 1 79 ? -6.133 5.137 -13.130 1.00 95.31 79 ARG A C 1
ATOM 601 O O . ARG A 1 79 ? -7.323 5.168 -13.430 1.00 95.31 79 ARG A O 1
ATOM 608 N N . LEU A 1 80 ? -5.641 4.240 -12.281 1.00 95.31 80 LEU A N 1
ATOM 609 C CA . LEU A 1 80 ? -6.445 3.214 -11.610 1.00 95.31 80 LEU A CA 1
ATOM 610 C C . LEU A 1 80 ? -6.915 3.661 -10.225 1.00 95.31 80 LEU A C 1
ATOM 612 O O . LEU A 1 80 ? -7.938 3.174 -9.736 1.00 95.31 80 LEU A O 1
ATOM 616 N N . ILE A 1 81 ? -6.197 4.599 -9.613 1.00 96.00 81 ILE A N 1
ATOM 617 C CA . ILE A 1 81 ? -6.544 5.200 -8.333 1.00 96.00 81 ILE A CA 1
ATOM 618 C C . ILE A 1 81 ? -7.488 6.377 -8.564 1.00 96.00 81 ILE A C 1
ATOM 620 O O . ILE A 1 81 ? -7.211 7.304 -9.315 1.00 96.00 81 ILE A O 1
ATOM 624 N N . LYS A 1 82 ? -8.632 6.318 -7.887 1.00 96.88 82 LYS A N 1
ATOM 625 C CA . LYS A 1 82 ? -9.658 7.356 -7.885 1.00 96.88 82 LYS A CA 1
ATOM 626 C C . LYS A 1 82 ? -9.228 8.554 -7.046 1.00 96.88 82 LYS A C 1
ATOM 628 O O . LYS A 1 82 ? -9.463 9.697 -7.425 1.00 96.88 82 LYS A O 1
ATOM 633 N N . SER A 1 83 ? -8.665 8.289 -5.871 1.00 96.56 83 SER A N 1
ATOM 634 C CA . SER A 1 83 ? -8.230 9.325 -4.938 1.00 96.56 83 SER A CA 1
ATOM 635 C C . SER A 1 83 ? -7.271 8.779 -3.885 1.00 96.56 83 SER A C 1
ATOM 637 O O . SER A 1 83 ? -7.304 7.596 -3.538 1.00 96.56 83 SER A O 1
ATOM 639 N N . TYR A 1 84 ? -6.452 9.676 -3.338 1.00 96.38 84 TYR A N 1
ATOM 640 C CA . TYR A 1 84 ? -5.631 9.427 -2.159 1.00 96.38 84 TYR A CA 1
ATOM 641 C C . TYR A 1 84 ? -5.947 10.468 -1.079 1.00 96.38 84 TYR A C 1
ATOM 643 O O . TYR 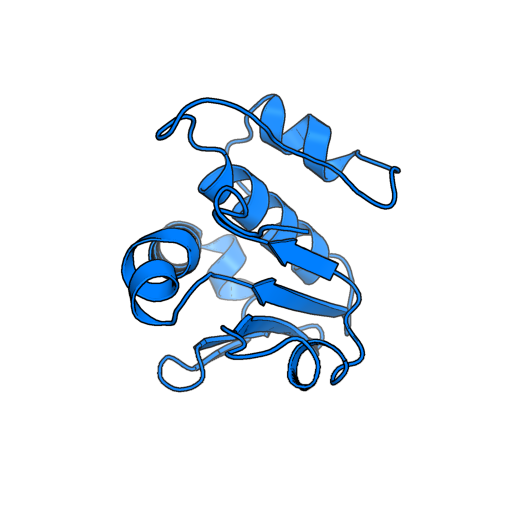A 1 84 ? -5.700 11.662 -1.258 1.00 96.38 84 TYR A O 1
ATOM 651 N N . ASN A 1 85 ? -6.510 10.018 0.044 1.00 95.88 85 ASN A N 1
ATOM 652 C CA . ASN A 1 85 ? -6.751 10.851 1.218 1.00 95.88 85 ASN A CA 1
ATOM 653 C C . ASN A 1 85 ? -5.524 10.793 2.138 1.00 95.88 85 ASN A C 1
ATOM 655 O O . ASN A 1 85 ? -5.264 9.771 2.769 1.00 95.88 85 ASN A O 1
ATOM 659 N N . LYS A 1 86 ? -4.778 11.900 2.217 1.00 90.88 86 LYS A N 1
ATOM 660 C CA . LYS A 1 86 ? -3.536 12.005 3.002 1.00 90.88 86 LYS A CA 1
ATOM 661 C C . LYS A 1 86 ? -3.770 11.975 4.516 1.00 90.88 86 LYS A C 1
ATOM 663 O O . LYS A 1 86 ? -2.932 11.448 5.244 1.00 90.88 86 LYS A O 1
ATOM 668 N N . SER A 1 87 ? -4.885 12.536 4.985 1.00 88.69 87 SER A N 1
ATOM 669 C CA . SER A 1 87 ? -5.222 12.601 6.412 1.00 88.69 87 SER A CA 1
ATOM 670 C C . SER A 1 87 ? -5.563 11.215 6.945 1.00 88.69 87 SER A C 1
ATOM 672 O O . SER A 1 87 ? -4.959 10.757 7.918 1.00 88.69 87 SER A O 1
ATOM 674 N N . ASP A 1 88 ? -6.450 10.519 6.236 1.00 90.81 88 ASP A N 1
ATOM 675 C CA . ASP A 1 88 ? -6.905 9.179 6.613 1.00 90.81 88 ASP A CA 1
ATOM 676 C C . ASP A 1 88 ? -5.941 8.082 6.146 1.00 90.81 88 ASP A C 1
ATOM 678 O O . ASP A 1 88 ? -6.012 6.954 6.627 1.00 90.81 88 ASP A O 1
ATOM 682 N N . ARG A 1 89 ? -5.004 8.421 5.248 1.00 94.62 89 ARG A N 1
ATOM 683 C CA . ARG A 1 89 ? -4.040 7.508 4.612 1.00 94.62 89 ARG A CA 1
ATOM 684 C C . ARG A 1 89 ? -4.766 6.368 3.903 1.00 94.62 89 ARG A C 1
ATOM 686 O O . ARG A 1 89 ? -4.579 5.193 4.213 1.00 94.62 89 ARG A O 1
ATOM 693 N N . ILE A 1 90 ? -5.636 6.741 2.969 1.00 95.94 90 ILE A N 1
ATOM 694 C CA . ILE A 1 90 ? -6.470 5.800 2.220 1.00 95.94 90 ILE A CA 1
ATOM 695 C C . ILE A 1 90 ? -6.317 6.053 0.725 1.00 95.94 90 ILE A C 1
ATOM 697 O O . ILE A 1 90 ? -6.624 7.147 0.245 1.00 95.94 90 ILE A O 1
ATOM 701 N N . PHE A 1 91 ? -5.901 5.027 -0.015 1.00 97.38 91 PHE A N 1
ATOM 702 C CA . PHE A 1 91 ? -6.005 4.991 -1.471 1.00 97.38 91 PHE A CA 1
ATOM 703 C C . PHE A 1 91 ? -7.314 4.314 -1.868 1.00 97.38 91 PHE A C 1
ATOM 705 O O . PHE A 1 91 ? -7.592 3.183 -1.465 1.00 97.38 91 PHE A O 1
ATOM 712 N N . THR A 1 92 ? -8.112 5.001 -2.678 1.00 97.62 92 THR A N 1
ATOM 713 C CA . THR A 1 92 ? -9.358 4.475 -3.244 1.00 97.62 92 THR A CA 1
ATOM 714 C C . THR A 1 92 ? -9.148 4.192 -4.722 1.00 97.62 92 THR A C 1
ATOM 716 O O . THR A 1 92 ? -8.714 5.071 -5.461 1.00 97.62 92 THR A O 1
ATOM 719 N N . PHE A 1 93 ? -9.479 2.987 -5.171 1.00 97.69 93 PHE A N 1
ATOM 720 C CA . PHE A 1 93 ? -9.341 2.556 -6.560 1.00 97.69 93 PHE A CA 1
ATOM 721 C C . PHE A 1 93 ? -10.650 2.780 -7.325 1.00 97.69 93 PHE A C 1
ATOM 723 O O . PHE A 1 93 ? -11.743 2.745 -6.754 1.00 97.69 93 PHE A O 1
ATOM 730 N N . ASN A 1 94 ? -10.563 2.963 -8.643 1.00 97.19 94 ASN A N 1
ATOM 731 C CA . ASN A 1 94 ? -11.731 3.157 -9.511 1.00 97.19 94 ASN A CA 1
ATOM 732 C C . ASN A 1 94 ? -12.700 1.962 -9.495 1.00 97.19 94 ASN A C 1
ATOM 734 O O . ASN A 1 94 ? -13.900 2.130 -9.691 1.00 97.19 94 ASN A O 1
ATOM 738 N N . ASN A 1 95 ? -12.197 0.761 -9.201 1.00 95.81 95 ASN A N 1
ATOM 739 C CA . ASN A 1 95 ? -12.984 -0.469 -9.085 1.00 95.81 95 ASN A CA 1
ATOM 740 C C . ASN A 1 95 ? -13.625 -0.671 -7.687 1.00 95.81 95 ASN A C 1
ATOM 742 O O . ASN A 1 95 ? -14.166 -1.744 -7.400 1.00 95.81 95 ASN A O 1
ATOM 746 N N . GLY A 1 96 ? -13.538 0.331 -6.805 1.00 94.88 96 GLY A N 1
ATOM 747 C CA . GLY A 1 96 ? -14.082 0.302 -5.447 1.00 94.88 96 GLY A CA 1
ATOM 748 C C . GLY A 1 96 ? -13.208 -0.415 -4.417 1.00 94.88 96 GLY A C 1
ATOM 749 O O . GLY A 1 96 ? -13.637 -0.559 -3.275 1.00 94.88 96 GLY A O 1
ATOM 750 N N . SER A 1 97 ? -12.018 -0.883 -4.797 1.00 97.31 97 SER A N 1
ATOM 751 C CA . SER A 1 97 ? -11.034 -1.393 -3.843 1.00 97.31 97 SER A CA 1
ATOM 752 C C . SER A 1 97 ? -10.410 -0.263 -3.026 1.00 97.31 97 SER A C 1
ATOM 754 O O . SER A 1 97 ? -10.392 0.896 -3.449 1.00 97.31 97 SER A O 1
ATOM 756 N N . ILE A 1 98 ? -9.914 -0.598 -1.838 1.00 96.50 98 ILE A N 1
ATOM 757 C CA . ILE A 1 98 ? -9.371 0.344 -0.863 1.00 96.50 98 ILE A CA 1
ATOM 758 C C . ILE A 1 98 ? -8.083 -0.229 -0.275 1.00 96.50 98 ILE A C 1
ATOM 760 O O . ILE A 1 98 ? -8.032 -1.400 0.105 1.00 96.50 98 ILE A O 1
ATOM 764 N N . MET A 1 99 ? -7.060 0.615 -0.170 1.00 96.38 99 MET A N 1
ATOM 765 C CA . MET A 1 99 ? -5.865 0.351 0.626 1.00 96.38 99 MET A CA 1
ATOM 766 C C . MET A 1 99 ? -5.778 1.384 1.747 1.00 96.38 99 MET A C 1
ATOM 768 O O . MET A 1 99 ? -5.691 2.582 1.477 1.00 96.38 99 MET A O 1
ATOM 772 N N . GLU A 1 100 ? -5.808 0.923 2.993 1.00 94.94 100 GLU A N 1
ATOM 773 C CA . GLU A 1 100 ? -5.786 1.762 4.195 1.00 94.94 100 GLU A CA 1
ATOM 774 C C . GLU A 1 100 ? -4.557 1.474 5.063 1.00 94.94 100 GLU A C 1
ATOM 776 O O . GLU A 1 100 ? -4.115 0.329 5.172 1.00 94.94 100 GLU A O 1
ATOM 781 N N . TYR A 1 101 ? -4.026 2.515 5.708 1.00 93.50 101 TYR A N 1
ATOM 782 C CA . TYR A 1 101 ? -2.844 2.429 6.567 1.00 93.50 101 TYR A CA 1
ATOM 783 C C . TYR A 1 101 ? -3.224 2.724 8.013 1.00 93.50 101 TYR A C 1
ATOM 785 O O . TYR A 1 101 ? -3.582 3.856 8.365 1.00 93.50 101 TYR A O 1
ATOM 793 N N . LYS A 1 102 ? -3.122 1.702 8.859 1.00 90.19 102 LYS A N 1
ATOM 794 C CA . LYS A 1 102 ? -3.563 1.741 10.257 1.00 90.19 102 LYS A CA 1
ATOM 795 C C . LYS A 1 102 ? -2.431 1.329 11.188 1.00 90.19 102 LYS A C 1
ATOM 797 O O . LYS A 1 102 ? -1.632 0.468 10.843 1.00 90.19 102 LYS A O 1
ATOM 802 N N . SER A 1 103 ? -2.395 1.917 12.375 1.00 87.56 103 SER A N 1
ATOM 803 C CA . SER A 1 103 ? -1.703 1.361 13.540 1.00 87.56 103 SER A CA 1
ATOM 804 C C . SER A 1 103 ? -2.761 1.059 14.594 1.00 87.56 103 SER A C 1
ATOM 806 O O . SER A 1 103 ? -3.767 1.768 14.669 1.00 87.56 103 SER A O 1
ATOM 808 N N . TYR A 1 104 ? -2.563 -0.002 15.366 1.00 81.56 104 TYR A N 1
ATOM 809 C CA . TYR A 1 104 ? -3.456 -0.363 16.462 1.00 81.56 104 TYR A CA 1
ATOM 810 C C . TYR A 1 104 ? -2.668 -0.310 17.762 1.00 81.56 104 TYR A C 1
ATOM 812 O O . TYR A 1 104 ? -1.604 -0.917 17.846 1.00 81.56 104 TYR A O 1
ATOM 820 N N . ASP A 1 105 ? -3.211 0.381 18.761 1.00 68.25 105 ASP A N 1
ATOM 821 C CA . ASP A 1 105 ? -2.579 0.491 20.077 1.00 68.25 105 ASP A CA 1
ATOM 822 C C . ASP A 1 105 ? -2.807 -0.776 20.918 1.00 68.25 105 ASP A C 1
ATOM 824 O O . ASP A 1 105 ? -2.055 -1.051 21.853 1.00 68.25 105 ASP A O 1
ATOM 828 N N . GLY A 1 106 ? -3.810 -1.594 20.568 1.00 64.69 106 GLY A N 1
ATOM 829 C CA . GLY A 1 106 ? -4.071 -2.852 21.256 1.00 64.69 106 GLY A CA 1
ATOM 830 C C . GLY A 1 106 ? -4.742 -3.949 20.416 1.00 64.69 106 GLY A C 1
ATOM 831 O O . GLY A 1 106 ? -5.326 -3.696 19.358 1.00 64.69 106 GLY A O 1
ATOM 832 N N . PRO A 1 107 ? -4.725 -5.205 20.909 1.00 58.91 107 PRO A N 1
ATOM 833 C CA . PRO A 1 107 ? -5.287 -6.367 20.210 1.00 58.91 107 PRO A CA 1
ATOM 834 C C . PRO A 1 107 ? -6.803 -6.299 19.979 1.00 58.91 107 PRO A C 1
ATOM 836 O O . PRO A 1 107 ? -7.334 -7.003 19.118 1.00 58.91 107 PRO A O 1
ATOM 839 N N . GLN A 1 108 ? -7.522 -5.496 20.771 1.00 58.09 108 GLN A N 1
ATOM 840 C CA . GLN A 1 108 ? -8.971 -5.323 20.639 1.00 58.09 108 GLN A CA 1
ATOM 841 C C . GLN A 1 108 ? -9.338 -4.511 19.390 1.00 58.09 108 GLN A C 1
ATOM 843 O O . GLN A 1 108 ? -10.305 -4.861 18.714 1.00 58.09 108 GLN A O 1
ATOM 848 N N . ASP A 1 109 ? -8.521 -3.527 19.011 1.00 61.16 109 ASP A N 1
ATOM 849 C CA . ASP A 1 109 ? -8.773 -2.680 17.840 1.00 61.16 109 ASP A CA 1
ATOM 850 C C . ASP A 1 109 ? -8.515 -3.421 16.518 1.00 61.16 109 ASP A C 1
ATOM 852 O O . ASP A 1 109 ? -9.195 -3.195 15.514 1.00 61.16 109 ASP A O 1
ATOM 856 N N . ALA A 1 110 ? -7.607 -4.402 16.534 1.00 60.03 110 ALA A N 1
ATOM 857 C CA . ALA A 1 110 ? -7.270 -5.233 15.376 1.00 60.03 110 ALA A CA 1
ATOM 858 C C . ALA A 1 110 ? -8.399 -6.190 14.930 1.00 60.03 110 ALA A C 1
ATOM 860 O O . ALA A 1 110 ? -8.330 -6.769 13.835 1.00 60.03 110 ALA A O 1
ATOM 861 N N . LYS A 1 111 ? -9.443 -6.367 15.757 1.00 57.78 111 LYS A N 1
ATOM 862 C CA . LYS A 1 111 ? -10.608 -7.225 15.468 1.00 57.78 111 LYS A CA 1
ATOM 863 C C . LYS A 1 111 ? -11.660 -6.549 14.586 1.00 57.78 111 LYS A C 1
ATOM 865 O O . LYS A 1 111 ? -12.556 -7.231 14.089 1.00 57.78 111 LYS A O 1
ATOM 870 N N . SER A 1 112 ? -11.569 -5.236 14.381 1.00 51.94 112 SER A N 1
ATOM 871 C CA . SER A 1 112 ? -12.581 -4.470 13.654 1.00 51.94 112 SER A CA 1
ATOM 872 C C . SER A 1 112 ? -12.173 -4.229 12.196 1.00 51.94 112 SER A C 1
ATOM 874 O O . SER A 1 112 ? -11.261 -3.456 11.905 1.00 51.94 112 SER A O 1
ATOM 876 N N . GLY A 1 113 ? -12.863 -4.904 11.268 1.00 58.62 113 GLY A N 1
ATOM 877 C CA . GLY A 1 113 ? -12.800 -4.627 9.828 1.00 58.62 113 GLY A CA 1
ATOM 878 C C . GLY A 1 113 ? -12.851 -5.880 8.952 1.00 58.62 113 GLY A C 1
ATOM 879 O O . GLY A 1 113 ? -12.001 -6.762 9.065 1.00 58.62 113 GLY A O 1
ATOM 880 N N . LYS A 1 114 ? -13.823 -5.947 8.028 1.00 73.88 114 LYS A N 1
ATOM 881 C CA . LYS A 1 114 ? -13.775 -6.900 6.908 1.00 73.88 114 LYS A CA 1
ATOM 882 C C . LYS A 1 114 ? -12.646 -6.465 5.969 1.00 73.88 114 LYS A C 1
ATOM 884 O O . LYS A 1 114 ? -12.786 -5.461 5.279 1.00 73.88 114 LYS A O 1
ATOM 889 N N . ARG A 1 115 ? -11.546 -7.217 5.963 1.00 84.06 115 ARG A N 1
ATOM 890 C CA . ARG A 1 115 ? -10.389 -7.026 5.077 1.00 84.06 115 ARG A CA 1
ATOM 891 C C . ARG A 1 115 ? -10.112 -8.304 4.300 1.00 84.06 115 ARG A C 1
ATOM 893 O O . ARG A 1 115 ? -10.206 -9.393 4.858 1.00 84.06 115 ARG A O 1
ATOM 900 N N . ASP A 1 116 ? -9.787 -8.156 3.022 1.00 90.06 116 ASP A N 1
ATOM 901 C CA . ASP A 1 116 ? -9.387 -9.254 2.141 1.00 90.06 116 ASP A CA 1
ATOM 902 C C . ASP A 1 116 ? -7.879 -9.512 2.225 1.00 90.06 116 ASP A C 1
ATOM 904 O O . ASP A 1 116 ? -7.441 -10.655 2.117 1.00 90.06 116 ASP A O 1
ATOM 908 N N . TYR A 1 117 ? -7.089 -8.452 2.431 1.00 89.75 117 TYR A N 1
ATOM 909 C CA . TYR A 1 117 ? -5.633 -8.520 2.529 1.00 89.75 117 TYR A CA 1
ATOM 910 C C . TYR A 1 117 ? -5.137 -7.804 3.789 1.00 89.75 117 TYR A C 1
ATOM 912 O O . TYR A 1 117 ? -5.620 -6.726 4.143 1.00 89.75 117 TYR A O 1
ATOM 920 N N . LEU A 1 118 ? -4.150 -8.402 4.455 1.00 89.88 118 LEU A N 1
ATOM 921 C CA . LEU A 1 118 ? -3.410 -7.797 5.557 1.00 89.88 118 LEU A CA 1
ATOM 922 C C . LEU A 1 118 ? -1.926 -7.846 5.227 1.00 89.88 118 LEU A C 1
ATOM 924 O O . LEU A 1 118 ? -1.387 -8.924 4.981 1.00 89.88 118 LEU A O 1
ATOM 928 N N . PHE A 1 119 ? -1.268 -6.700 5.311 1.00 89.75 119 PHE A N 1
ATOM 929 C CA . PHE A 1 119 ? 0.183 -6.630 5.351 1.00 89.75 119 PHE A CA 1
ATOM 930 C C . PHE A 1 119 ? 0.613 -6.022 6.679 1.00 89.75 119 PHE A C 1
ATOM 932 O O . PHE A 1 119 ? 0.160 -4.939 7.032 1.00 89.75 119 PHE A O 1
ATOM 939 N N . VAL A 1 120 ? 1.464 -6.730 7.416 1.00 87.75 120 VAL A N 1
ATOM 940 C CA . VAL A 1 120 ? 2.059 -6.235 8.657 1.00 87.75 120 VAL A CA 1
ATOM 941 C C . VAL A 1 120 ? 3.487 -5.793 8.358 1.00 87.75 120 VAL A C 1
ATOM 943 O O . VAL A 1 120 ? 4.348 -6.629 8.084 1.00 87.75 120 VAL A O 1
ATOM 946 N N . ASN A 1 121 ? 3.731 -4.487 8.400 1.00 84.31 121 ASN A N 1
ATOM 947 C CA . ASN A 1 121 ? 5.059 -3.911 8.247 1.00 84.31 121 ASN A CA 1
ATOM 948 C C . ASN A 1 121 ? 5.842 -4.016 9.563 1.00 84.31 121 ASN A C 1
ATOM 950 O O . ASN A 1 121 ? 5.298 -3.711 10.620 1.00 84.31 121 ASN A O 1
ATOM 954 N N . GLU A 1 122 ? 7.116 -4.413 9.478 1.00 75.69 122 GLU A N 1
ATOM 955 C CA . GLU A 1 122 ? 8.056 -4.434 10.615 1.00 75.69 122 GLU A CA 1
ATOM 956 C C . GLU A 1 122 ? 7.526 -5.175 11.860 1.00 75.69 122 GLU A C 1
ATOM 958 O O . GLU A 1 122 ? 7.666 -4.725 12.992 1.00 75.69 122 GLU A O 1
ATOM 963 N N . ALA A 1 123 ? 6.964 -6.375 11.664 1.00 65.31 123 ALA A N 1
ATOM 964 C CA . ALA A 1 123 ? 6.448 -7.236 12.741 1.00 65.31 123 ALA A CA 1
ATOM 965 C C . ALA A 1 123 ? 7.509 -7.711 13.769 1.00 65.31 123 ALA A C 1
ATOM 967 O O . ALA A 1 123 ? 7.208 -8.511 14.652 1.00 65.31 123 ALA A O 1
ATOM 968 N N . THR A 1 124 ? 8.760 -7.257 13.665 1.00 59.88 124 THR A N 1
ATOM 969 C CA . THR A 1 124 ? 9.942 -7.710 14.420 1.00 59.88 124 THR A CA 1
ATOM 970 C C . THR A 1 124 ? 9.981 -7.299 15.900 1.00 59.88 124 THR A C 1
ATOM 972 O O . THR A 1 124 ? 11.038 -7.360 16.518 1.00 59.88 124 THR A O 1
ATOM 975 N N . GLY A 1 125 ? 8.853 -6.924 16.501 1.00 47.09 125 GLY A N 1
ATOM 976 C CA . GLY A 1 125 ?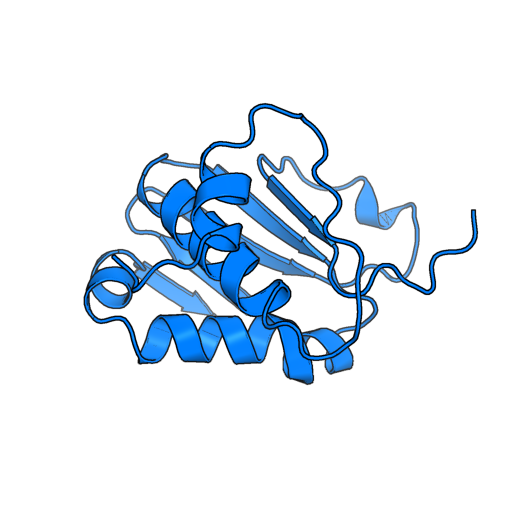 8.767 -6.548 17.918 1.00 47.09 125 GLY A CA 1
ATOM 977 C C . GLY A 1 125 ? 7.502 -7.019 18.631 1.00 47.09 125 GLY A C 1
ATOM 978 O O . GLY A 1 125 ? 7.255 -6.600 19.757 1.00 47.09 125 GLY A O 1
ATOM 979 N N . TRP A 1 126 ? 6.670 -7.849 17.998 1.00 49.53 126 TRP A N 1
ATOM 980 C CA . TRP A 1 126 ? 5.425 -8.310 18.613 1.00 49.53 126 TRP A CA 1
ATOM 981 C C . TRP A 1 126 ? 5.705 -9.554 19.455 1.00 49.53 126 TRP A C 1
ATOM 983 O O . TRP A 1 126 ? 5.803 -10.662 18.931 1.00 49.53 126 TRP A O 1
ATOM 993 N N . SER A 1 127 ? 5.897 -9.359 20.761 1.00 44.97 127 SER A N 1
ATOM 994 C CA . SER A 1 127 ? 5.963 -10.466 21.715 1.00 44.97 127 SER A CA 1
ATOM 995 C C . SER A 1 127 ? 4.595 -11.145 21.809 1.00 44.97 127 SER A C 1
ATOM 997 O O . SER A 1 127 ? 3.587 -10.466 22.010 1.00 44.97 127 SER A O 1
ATOM 999 N N . THR A 1 128 ? 4.604 -12.468 21.634 1.00 39.22 128 THR A N 1
ATOM 1000 C CA . THR A 1 128 ? 3.501 -13.413 21.894 1.00 39.22 128 THR A CA 1
ATOM 1001 C C . THR A 1 128 ? 2.810 -13.200 23.228 1.00 39.22 128 THR A C 1
ATOM 1003 O O . THR A 1 128 ? 3.530 -12.914 24.211 1.00 39.22 128 THR A O 1
#

pLDDT: mean 83.49, std 13.99, range [39.22, 97.69]

InterPro domains:
  IPR027417 P-loop containing nucleoside triphosphate hydrolase [G3DSA:3.40.50.300] (5-128)
  IPR035412 Phage terminase large subunit, N-terminal [PF04466] (18-115)

Organism: NCBI:txid2595005

Foldseek 3Di:
DDDADPLLVCLLPDPDPDDDDDDDDPPCNLLSNLVSVLVVLLVDAQAEEEEEEQDPVCCCVPNLVSNVVCCVPDPVSVVQWPDADPVQRWTAGPRRYIYGYDYDPDPVVVPDDDHPYYHYPPPVPDDD